Protein AF-A0A371NUK8-F1 (afdb_monomer)

Mean predicted aligned error: 6.95 Å

Foldseek 3Di:
DLCDPVLLVQLLVQLLVLLLVQLLQLQLVLQQPVDPDPVSSVVSNVVSSVVSNVVCVVCSVVVVVVSVVVSVVVVVVSVVCSVPPDPVVVLVVQLVVLQVVLQVQLVVVVVVVPNSSSNSSSVSSSVSRSVSSVVSVVVVVVVVPDDPVPPPPVVVVVVVVVVVD

Nearest PDB structures (foldseek):
  7xge-assembly3_E  TM=2.768E-01  e=5.689E+00  synthetic construct

Sequence (165 aa):
MAFTEQEFMRGALWAWLMFLILLPLMFATSLVPWSTDPKSAFGGFVWGLTIGGFALIFAAPVSLVVMALGTWPFRWVGRALQRVSSFAAHMLAYCALGVAFGIGAAFATACLSVPSGGVAVGFASGAAIPLGWAITARRALRDDRRPPSLRVDVDAAFEDRALDD

pLDDT: mean 86.39, std 7.81, range [54.22, 96.88]

Secondary structure (DSSP, 8-state):
----HHHHHHHHHHHHHHHHHHHHHHHHHHHSTT-SSHHHHHHHHHHHHHHHHHHHHHHHHHHHHHHHHHHHHHHHHHHHHTT---HHHHHHHHHHHHHHHHHHHHHHHHHTT-HHHHHHHHHHHHHHHHHHHHHHHHHHHHHHTS-GGG---HHHHHHHHHH--

Organism: NCBI:txid2293570

Structure (mmCIF, N/CA/C/O backbone):
data_AF-A0A371NUK8-F1
#
_entry.id   AF-A0A371NUK8-F1
#
loop_
_atom_site.group_PDB
_atom_site.id
_atom_site.type_symbol
_atom_site.label_atom_id
_atom_site.label_alt_id
_atom_site.label_comp_id
_atom_site.label_asym_id
_atom_site.label_entity_id
_atom_site.label_seq_id
_atom_site.pdbx_PDB_ins_code
_atom_site.Cartn_x
_atom_site.Cartn_y
_atom_site.Cartn_z
_atom_site.occupancy
_atom_site.B_iso_or_equiv
_atom_site.auth_seq_id
_atom_site.auth_comp_id
_atom_site.auth_asym_id
_atom_site.auth_atom_id
_atom_site.pdbx_PDB_model_num
ATOM 1 N N . MET A 1 1 ? -11.101 0.632 21.811 1.00 54.22 1 MET A N 1
ATOM 2 C CA . MET A 1 1 ? -11.079 1.311 20.504 1.00 54.22 1 MET A CA 1
ATOM 3 C C . MET A 1 1 ? -12.138 0.700 19.619 1.00 54.22 1 MET A C 1
ATOM 5 O O . MET A 1 1 ? -11.966 -0.425 19.168 1.00 54.22 1 MET A O 1
ATOM 9 N N . ALA A 1 2 ? -13.245 1.403 19.413 1.00 61.75 2 ALA A N 1
ATOM 10 C CA . ALA A 1 2 ? -14.183 1.023 18.369 1.00 61.75 2 ALA A CA 1
ATOM 11 C C . ALA A 1 2 ? -13.656 1.627 17.065 1.00 61.75 2 ALA A C 1
ATOM 13 O O . ALA A 1 2 ? -13.810 2.820 16.848 1.00 61.75 2 ALA A O 1
ATOM 14 N N . PHE A 1 3 ? -12.973 0.826 16.243 1.00 68.69 3 PHE A N 1
ATOM 15 C CA . PHE A 1 3 ? -12.538 1.276 14.920 1.00 68.69 3 PHE A CA 1
ATOM 16 C C . PHE A 1 3 ? -13.794 1.561 14.090 1.00 68.69 3 PHE A C 1
ATOM 18 O O . PHE A 1 3 ? -14.549 0.630 13.781 1.00 68.69 3 PHE A O 1
ATOM 25 N N . THR A 1 4 ? -14.066 2.835 13.816 1.00 83.19 4 THR A N 1
ATOM 26 C CA . THR A 1 4 ? -15.299 3.249 13.134 1.00 83.19 4 THR A CA 1
ATOM 27 C C . THR A 1 4 ? -15.226 2.938 11.639 1.00 83.19 4 THR A C 1
ATOM 29 O O . THR A 1 4 ? -14.148 2.761 11.065 1.00 83.19 4 THR A O 1
ATOM 32 N N . GLU A 1 5 ? -16.379 2.874 10.969 1.00 83.12 5 GLU A N 1
ATOM 33 C CA . GLU A 1 5 ? -16.427 2.681 9.512 1.00 83.12 5 GLU A CA 1
ATOM 34 C C . GLU A 1 5 ? -15.704 3.807 8.760 1.00 83.12 5 GLU A C 1
ATOM 36 O O . GLU A 1 5 ? -14.983 3.546 7.796 1.00 83.12 5 GLU A O 1
ATOM 41 N N . GLN A 1 6 ? -15.821 5.044 9.248 1.00 85.44 6 GLN A N 1
ATOM 42 C CA . GLN A 1 6 ? -15.120 6.198 8.690 1.00 85.44 6 GLN A CA 1
ATOM 43 C C . GLN A 1 6 ? -13.599 6.056 8.817 1.00 85.44 6 GLN A C 1
ATOM 45 O O . GLN A 1 6 ? -12.867 6.311 7.860 1.00 85.44 6 GLN A O 1
ATOM 50 N N . GLU A 1 7 ? -13.099 5.598 9.968 1.00 86.25 7 GLU A N 1
ATOM 51 C CA . GLU A 1 7 ? -11.671 5.323 10.147 1.00 86.25 7 GLU A CA 1
ATOM 52 C C . GLU A 1 7 ? -11.196 4.198 9.234 1.00 86.25 7 GLU A C 1
ATOM 54 O O . GLU A 1 7 ? -10.101 4.282 8.679 1.00 86.25 7 GLU A O 1
ATOM 59 N N . PHE A 1 8 ? -12.020 3.168 9.038 1.00 86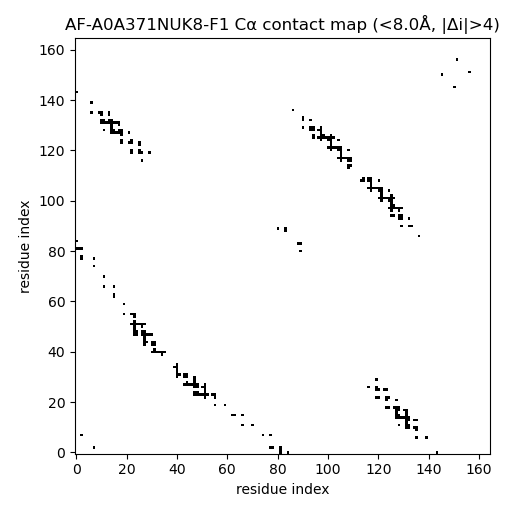.81 8 PHE A N 1
ATOM 60 C CA . PHE A 1 8 ? -11.703 2.064 8.141 1.00 86.81 8 PHE A CA 1
ATOM 61 C C . PHE A 1 8 ? -11.592 2.534 6.683 1.00 86.81 8 PHE A C 1
ATOM 63 O O . PHE A 1 8 ? -10.592 2.248 6.021 1.00 86.81 8 PHE A O 1
ATOM 70 N N . MET A 1 9 ? -12.558 3.323 6.202 1.00 90.44 9 MET A N 1
ATOM 71 C CA . MET A 1 9 ? -12.521 3.926 4.862 1.00 90.44 9 MET A CA 1
ATOM 72 C C . MET A 1 9 ? -11.325 4.864 4.691 1.00 90.44 9 MET A C 1
ATOM 74 O O . MET A 1 9 ? -10.638 4.819 3.672 1.00 90.44 9 MET A O 1
ATOM 78 N N . ARG A 1 10 ? -11.009 5.665 5.715 1.00 91.31 10 ARG A N 1
ATOM 79 C CA . ARG A 1 10 ? -9.824 6.530 5.720 1.00 91.31 10 ARG A CA 1
ATOM 80 C C . ARG A 1 10 ? -8.532 5.714 5.631 1.00 91.31 10 ARG A C 1
ATOM 82 O O . ARG A 1 10 ? -7.635 6.092 4.884 1.00 91.31 10 ARG A O 1
ATOM 89 N N . GLY A 1 11 ? -8.443 4.594 6.349 1.00 91.50 11 GLY A N 1
ATOM 90 C CA . GLY A 1 11 ? -7.319 3.658 6.273 1.00 91.50 11 GLY A CA 1
ATOM 91 C C . GLY A 1 11 ? -7.154 3.042 4.886 1.00 91.50 11 GLY A C 1
ATOM 92 O O . GLY A 1 11 ? -6.044 3.027 4.356 1.00 91.50 11 GLY A O 1
ATOM 93 N N . ALA A 1 12 ? -8.258 2.609 4.271 1.00 92.38 12 ALA A N 1
ATOM 94 C CA . ALA A 1 12 ? -8.267 2.093 2.905 1.00 92.38 12 ALA A CA 1
ATOM 95 C C . ALA A 1 12 ? -7.814 3.152 1.886 1.00 92.38 12 ALA A C 1
ATOM 97 O O . ALA A 1 12 ? -6.948 2.868 1.062 1.00 92.38 12 ALA A O 1
ATOM 98 N N . LEU A 1 13 ? -8.315 4.388 1.998 1.00 95.12 13 LEU A N 1
ATOM 99 C CA . LEU A 1 13 ? -7.907 5.494 1.131 1.00 95.12 13 LEU A CA 1
ATOM 100 C C . LEU A 1 13 ? -6.413 5.806 1.281 1.00 95.12 13 LEU A C 1
ATOM 102 O O . LEU A 1 13 ? -5.717 5.954 0.282 1.00 95.12 13 LEU A O 1
ATOM 106 N N . TRP A 1 14 ? -5.894 5.858 2.513 1.00 95.75 14 TRP A N 1
ATOM 107 C CA . TRP A 1 14 ? -4.458 6.041 2.739 1.00 95.75 14 TRP A CA 1
ATOM 108 C C . TRP A 1 14 ? -3.635 4.897 2.158 1.00 95.75 14 TRP A C 1
ATOM 110 O O . TRP A 1 14 ? -2.591 5.160 1.571 1.00 95.75 14 TRP A O 1
ATOM 120 N N . ALA A 1 15 ? -4.087 3.649 2.284 1.00 94.56 15 ALA A N 1
ATOM 121 C CA . ALA A 1 15 ? -3.411 2.513 1.668 1.00 94.56 15 ALA A CA 1
ATOM 122 C C . ALA A 1 15 ? -3.402 2.638 0.137 1.00 94.56 15 ALA A C 1
ATOM 124 O O . ALA A 1 15 ? -2.359 2.464 -0.481 1.00 94.56 15 ALA A O 1
ATOM 125 N N . TRP A 1 16 ? -4.518 3.024 -0.481 1.00 96.00 16 TRP A N 1
ATOM 126 C CA . TRP A 1 16 ? -4.573 3.264 -1.923 1.00 96.00 16 TRP A CA 1
ATOM 127 C C . TRP A 1 16 ? -3.644 4.402 -2.361 1.00 96.00 16 TRP A C 1
ATOM 129 O O . TRP A 1 16 ? -2.853 4.219 -3.280 1.00 96.00 16 TRP A O 1
ATOM 139 N N . LEU A 1 17 ? -3.634 5.533 -1.651 1.00 96.69 17 LEU A N 1
ATOM 140 C CA . LEU A 1 17 ? -2.694 6.627 -1.923 1.00 96.69 17 LEU A CA 1
ATOM 141 C C . LEU A 1 17 ? -1.232 6.182 -1.767 1.00 96.69 17 LEU A C 1
ATOM 143 O O . LEU A 1 17 ? -0.398 6.511 -2.609 1.00 96.69 17 LEU A O 1
ATOM 147 N N . MET A 1 18 ? -0.913 5.400 -0.729 1.00 96.88 18 MET A N 1
ATOM 148 C CA . MET A 1 18 ? 0.425 4.824 -0.560 1.00 96.88 18 MET A CA 1
ATOM 149 C C . MET A 1 18 ? 0.775 3.887 -1.716 1.00 96.88 18 MET A C 1
ATOM 151 O O . MET A 1 18 ? 1.904 3.924 -2.186 1.00 96.88 18 MET A O 1
ATOM 155 N N . PHE A 1 19 ? -0.172 3.095 -2.219 1.00 95.06 19 PHE A N 1
ATOM 156 C CA . PHE A 1 19 ? 0.041 2.258 -3.398 1.00 95.06 19 PHE A CA 1
ATOM 157 C C . PHE A 1 19 ? 0.367 3.099 -4.639 1.00 95.06 19 PHE A C 1
ATOM 159 O O . PHE A 1 19 ? 1.349 2.805 -5.316 1.00 95.06 19 PHE A O 1
ATOM 166 N N . LEU A 1 20 ? -0.385 4.176 -4.901 1.00 95.75 20 LEU A N 1
ATOM 167 C CA . LEU A 1 20 ? -0.131 5.067 -6.041 1.00 95.75 20 LEU A CA 1
ATOM 168 C C . LEU A 1 20 ? 1.247 5.741 -5.973 1.00 95.75 20 LEU A C 1
ATOM 170 O O . LEU A 1 20 ? 1.849 5.997 -7.009 1.00 95.75 20 LEU A O 1
ATOM 174 N N . ILE A 1 21 ? 1.754 6.014 -4.769 1.00 96.12 21 ILE A N 1
ATOM 175 C CA . ILE A 1 21 ? 3.090 6.592 -4.562 1.00 96.12 21 ILE A CA 1
ATOM 176 C C . ILE A 1 21 ? 4.179 5.519 -4.673 1.00 96.12 21 ILE A C 1
ATOM 178 O O . ILE A 1 21 ? 5.208 5.730 -5.315 1.00 96.1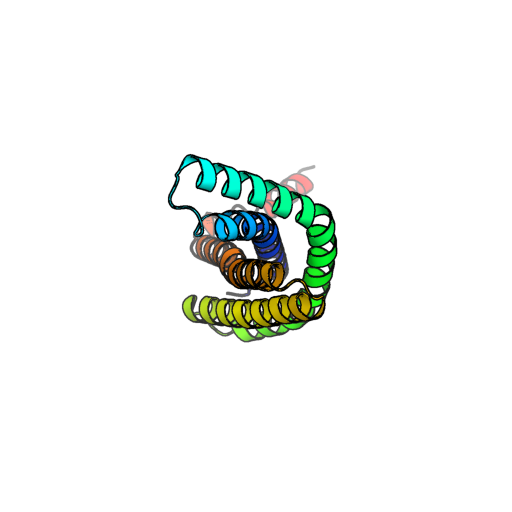2 21 ILE A O 1
ATOM 182 N N . LEU A 1 22 ? 3.975 4.363 -4.041 1.00 95.69 22 LEU A N 1
ATOM 183 C CA . LEU A 1 22 ? 4.971 3.297 -3.987 1.00 95.69 22 LEU A CA 1
ATOM 184 C C . LEU A 1 22 ? 5.147 2.609 -5.332 1.00 95.69 22 LEU A C 1
ATOM 186 O O . LEU A 1 22 ? 6.264 2.221 -5.646 1.00 95.69 22 LEU A O 1
ATOM 190 N N . LEU A 1 23 ? 4.094 2.470 -6.136 1.00 93.69 23 LEU A N 1
ATOM 191 C CA . LEU A 1 23 ? 4.175 1.799 -7.428 1.00 93.69 23 LEU A CA 1
ATOM 192 C C . LEU A 1 23 ? 5.249 2.415 -8.349 1.00 93.69 23 LEU A C 1
ATOM 194 O O . LEU A 1 23 ? 6.180 1.692 -8.709 1.00 93.69 23 LEU A O 1
ATOM 198 N N . PRO A 1 24 ? 5.213 3.718 -8.700 1.00 94.19 24 PRO A N 1
ATOM 199 C CA . PRO A 1 24 ? 6.248 4.315 -9.537 1.00 94.19 24 PRO A CA 1
ATOM 200 C C . PRO A 1 24 ? 7.618 4.310 -8.864 1.00 94.19 24 PRO A C 1
ATOM 202 O O . PRO A 1 24 ? 8.624 4.135 -9.547 1.00 94.19 24 PRO A O 1
ATOM 205 N N . LEU A 1 25 ? 7.671 4.437 -7.534 1.00 94.62 25 LEU A N 1
ATOM 206 C CA . LEU A 1 25 ? 8.927 4.352 -6.797 1.00 94.62 25 LEU A CA 1
ATOM 207 C C . LEU A 1 25 ? 9.561 2.960 -6.921 1.00 94.62 25 LEU A C 1
ATOM 209 O O . LEU A 1 25 ? 10.763 2.874 -7.140 1.00 94.62 25 LEU A O 1
ATOM 213 N N . MET A 1 26 ? 8.770 1.886 -6.846 1.00 93.00 26 MET A N 1
ATOM 214 C CA . MET A 1 26 ? 9.250 0.512 -7.023 1.00 93.00 26 MET A CA 1
ATOM 215 C C . MET A 1 26 ? 9.718 0.254 -8.457 1.00 93.00 26 MET A C 1
ATOM 217 O O . MET A 1 26 ? 10.732 -0.413 -8.655 1.00 93.00 26 MET A O 1
ATOM 221 N N . PHE A 1 27 ? 9.041 0.814 -9.464 1.00 90.38 27 PHE A N 1
ATOM 222 C CA . PHE A 1 27 ? 9.534 0.767 -10.845 1.00 90.38 27 PHE A CA 1
ATOM 223 C C . PHE A 1 27 ? 10.864 1.514 -10.999 1.00 90.38 27 PHE A C 1
ATOM 225 O O . PHE A 1 27 ? 11.801 0.980 -11.590 1.00 90.38 27 PHE A O 1
ATOM 232 N N . ALA A 1 28 ? 10.975 2.713 -10.425 1.00 91.12 28 ALA A N 1
ATOM 233 C CA . ALA A 1 28 ? 12.194 3.514 -10.452 1.00 91.12 28 ALA A CA 1
ATOM 234 C C . ALA A 1 28 ? 13.372 2.802 -9.782 1.00 91.12 28 ALA A C 1
ATOM 236 O O . ALA A 1 28 ? 14.448 2.700 -10.368 1.00 91.12 28 ALA A O 1
ATOM 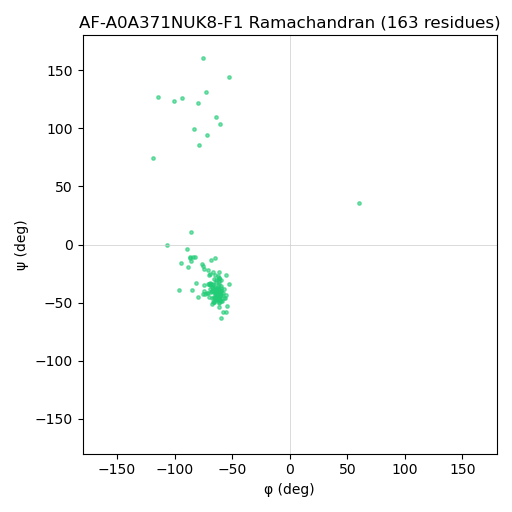237 N N . THR A 1 29 ? 13.174 2.254 -8.583 1.00 89.69 29 THR A N 1
ATOM 238 C CA . THR A 1 29 ? 14.236 1.573 -7.835 1.00 89.69 29 THR A CA 1
ATOM 239 C C . THR A 1 29 ? 14.588 0.202 -8.396 1.00 89.69 29 THR A C 1
ATOM 241 O O . THR A 1 29 ? 15.701 -0.248 -8.163 1.00 89.69 29 THR A O 1
ATOM 244 N N . SER A 1 30 ? 13.718 -0.454 -9.169 1.00 86.44 30 SER A N 1
ATOM 245 C CA . SER A 1 30 ? 14.037 -1.748 -9.800 1.00 86.44 30 SER A CA 1
ATOM 246 C C . SER A 1 30 ? 15.052 -1.634 -10.946 1.00 86.44 30 SER A C 1
ATOM 248 O O . SER A 1 30 ? 15.714 -2.615 -11.284 1.00 86.44 30 SER A O 1
ATOM 250 N N . LEU A 1 31 ? 15.194 -0.443 -11.540 1.00 79.31 31 LEU A N 1
ATOM 251 C CA . LEU A 1 31 ? 16.101 -0.187 -12.667 1.00 79.31 31 LEU A CA 1
ATOM 252 C C . LEU A 1 31 ? 17.477 0.353 -12.241 1.00 79.31 31 LEU A C 1
ATOM 254 O O . LEU A 1 31 ? 18.420 0.306 -13.025 1.00 79.31 31 LEU A O 1
ATOM 258 N N . VAL A 1 32 ? 17.612 0.834 -11.003 1.00 82.00 32 VAL A N 1
ATOM 259 C CA . VAL A 1 32 ? 18.850 1.427 -10.458 1.00 82.00 32 VAL A CA 1
ATOM 260 C C . VAL A 1 32 ? 19.980 0.415 -10.167 1.00 82.00 32 VAL A C 1
ATOM 262 O O . VAL A 1 32 ? 21.123 0.728 -10.498 1.00 82.00 32 VAL A O 1
ATOM 265 N N . PRO A 1 33 ? 19.734 -0.784 -9.589 1.00 74.44 33 PRO A N 1
ATOM 266 C CA . PRO A 1 33 ? 20.791 -1.674 -9.088 1.00 74.44 33 PRO A CA 1
ATOM 267 C C . PRO A 1 33 ? 21.734 -2.236 -10.156 1.00 74.44 33 PRO A C 1
ATOM 269 O O . PRO A 1 33 ? 22.755 -2.827 -9.822 1.00 74.44 33 PRO A O 1
ATOM 272 N N . TRP A 1 34 ? 21.393 -2.078 -11.434 1.00 74.44 34 TRP A N 1
ATOM 273 C CA . TRP A 1 34 ? 22.121 -2.665 -12.558 1.00 74.44 34 TRP A CA 1
ATOM 274 C C . TRP A 1 34 ? 23.246 -1.772 -13.094 1.00 74.44 34 TRP A C 1
ATOM 276 O O . TRP A 1 34 ? 23.977 -2.192 -13.987 1.00 74.44 34 TRP A O 1
ATOM 286 N N . SER A 1 35 ? 23.398 -0.552 -12.566 1.00 80.88 35 SER A N 1
ATOM 287 C CA . SER A 1 35 ? 24.391 0.415 -13.034 1.00 80.88 35 SER A CA 1
ATOM 288 C C . SER A 1 35 ? 25.455 0.710 -11.981 1.00 80.88 35 SER A C 1
ATOM 290 O O . SER A 1 35 ? 25.142 1.128 -10.869 1.00 80.88 35 SER A O 1
ATOM 292 N N . THR A 1 36 ? 26.726 0.574 -12.358 1.00 85.06 36 THR A N 1
ATOM 293 C CA . THR A 1 36 ? 27.874 1.046 -11.565 1.00 85.06 36 THR A CA 1
ATOM 294 C C . THR A 1 36 ? 28.214 2.518 -11.829 1.00 85.06 36 THR A C 1
ATOM 296 O O . THR A 1 36 ? 28.934 3.130 -11.044 1.00 85.06 36 THR A O 1
ATOM 299 N N . ASP A 1 37 ? 27.678 3.107 -12.904 1.00 91.62 37 ASP A N 1
ATOM 300 C CA . ASP A 1 37 ? 27.833 4.522 -13.251 1.00 91.62 37 ASP A CA 1
ATOM 301 C C . ASP A 1 37 ? 26.665 5.367 -12.688 1.00 91.62 37 ASP A C 1
ATOM 303 O O . ASP A 1 37 ? 25.499 5.064 -12.981 1.00 91.62 37 ASP A O 1
ATOM 307 N N . PRO A 1 38 ? 26.933 6.448 -11.924 1.00 90.25 38 PRO A N 1
ATOM 308 C CA . PRO A 1 38 ? 25.894 7.310 -11.360 1.00 90.25 38 PRO A CA 1
ATOM 309 C C . PRO A 1 38 ? 24.976 7.967 -12.397 1.00 90.25 38 PRO A C 1
ATOM 311 O O . PRO A 1 38 ? 23.781 8.118 -12.137 1.00 90.25 38 PRO A O 1
ATOM 314 N N . LYS A 1 39 ? 25.495 8.358 -13.572 1.00 90.81 39 LYS A N 1
ATOM 315 C CA . LYS A 1 39 ? 24.671 9.011 -14.608 1.00 90.81 39 LYS A CA 1
ATOM 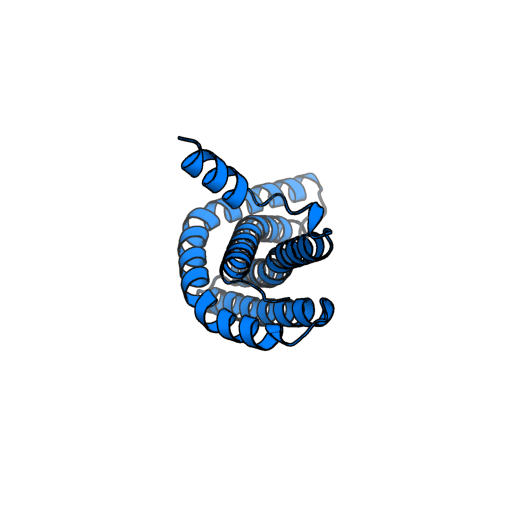316 C C . LYS A 1 39 ? 23.654 8.037 -15.187 1.00 90.81 39 LYS A C 1
ATOM 318 O O . LYS A 1 39 ? 22.472 8.362 -15.290 1.00 90.81 39 LYS A O 1
ATOM 323 N N . SER A 1 40 ? 24.107 6.831 -15.506 1.00 89.38 40 SER A N 1
ATOM 324 C CA . SER A 1 40 ? 23.259 5.751 -16.004 1.00 89.38 40 SER A CA 1
ATOM 325 C C . SER A 1 40 ? 22.238 5.293 -14.951 1.00 89.38 40 SER A C 1
ATOM 327 O O . SER A 1 40 ? 21.069 5.094 -15.281 1.00 89.38 40 SER A O 1
ATOM 329 N N . ALA A 1 41 ? 22.625 5.236 -13.670 1.00 89.94 41 ALA A N 1
ATOM 330 C CA . ALA A 1 41 ? 21.714 4.932 -12.562 1.00 89.94 41 ALA A CA 1
ATOM 331 C C . ALA A 1 41 ? 20.600 5.985 -12.419 1.00 89.94 41 ALA A C 1
ATOM 333 O O . ALA A 1 41 ? 19.424 5.638 -12.291 1.00 89.94 41 ALA A O 1
ATOM 334 N N . PHE A 1 42 ? 20.953 7.273 -12.491 1.00 92.25 42 PHE A N 1
ATOM 335 C CA . PHE A 1 42 ? 19.976 8.361 -12.460 1.00 92.25 42 PHE A CA 1
ATOM 336 C C . PHE A 1 42 ? 19.039 8.326 -13.675 1.00 92.25 42 PHE A C 1
ATOM 338 O O . PHE A 1 42 ? 17.826 8.465 -13.519 1.00 92.25 42 PHE A O 1
ATOM 345 N N . GLY A 1 43 ? 19.575 8.067 -14.873 1.00 92.44 43 GLY A N 1
ATOM 346 C CA . GLY A 1 43 ? 18.771 7.865 -16.081 1.00 92.44 43 GLY A CA 1
ATOM 347 C C . GLY A 1 43 ? 17.758 6.726 -15.923 1.00 92.44 43 GLY A C 1
ATOM 348 O O . GLY A 1 43 ? 16.577 6.911 -16.214 1.00 92.44 43 GLY A O 1
ATOM 349 N N . GLY A 1 44 ? 18.189 5.582 -15.380 1.00 91.19 44 GLY A N 1
ATOM 350 C CA . GLY A 1 44 ? 17.316 4.446 -15.071 1.00 91.19 44 GLY A CA 1
ATOM 351 C C . GLY A 1 44 ? 16.226 4.778 -14.048 1.00 91.19 44 GLY A C 1
ATOM 352 O O . GLY A 1 44 ? 15.072 4.397 -14.237 1.00 91.19 44 GLY A O 1
ATOM 353 N N . PHE A 1 45 ? 16.555 5.549 -13.007 1.00 92.50 45 PHE A N 1
ATOM 354 C CA . PHE A 1 45 ? 15.585 6.014 -12.012 1.00 92.50 45 PHE A CA 1
ATOM 355 C C . PHE A 1 45 ? 14.494 6.898 -12.636 1.00 92.50 45 PHE A C 1
ATOM 357 O O . PHE A 1 45 ? 13.305 6.638 -12.448 1.00 92.50 45 PHE A O 1
ATOM 364 N N . VAL A 1 46 ? 1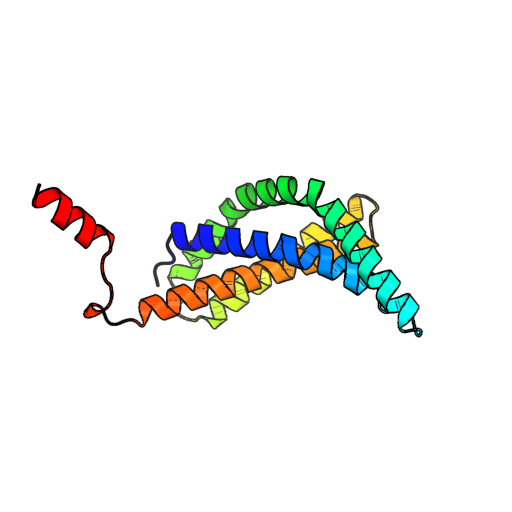4.880 7.913 -13.419 1.00 94.62 46 VAL A N 1
ATOM 365 C CA . VAL A 1 46 ? 13.935 8.813 -14.111 1.00 94.62 46 VAL A CA 1
ATOM 366 C C . VAL A 1 46 ? 13.069 8.040 -15.107 1.00 94.62 46 VAL A C 1
ATOM 368 O O . VAL A 1 46 ? 11.858 8.264 -15.200 1.00 94.62 46 VAL A O 1
ATOM 371 N N . TRP A 1 47 ? 13.670 7.092 -15.826 1.00 91.88 47 TRP A N 1
ATOM 372 C CA . TRP A 1 47 ? 12.946 6.231 -16.752 1.00 91.88 47 TRP A CA 1
ATOM 373 C C . TRP A 1 47 ? 11.920 5.350 -16.035 1.00 91.88 47 TRP A C 1
ATOM 37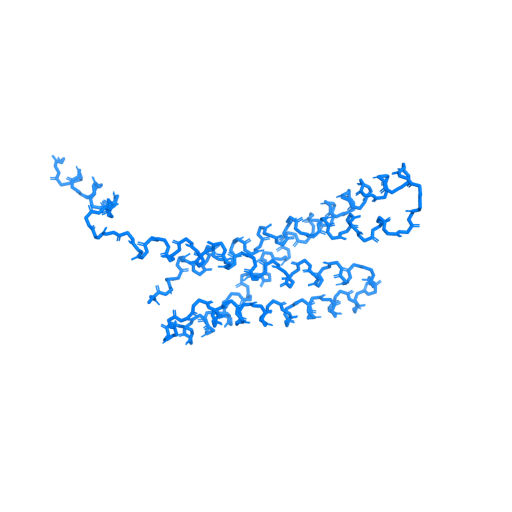5 O O . TRP A 1 47 ? 10.763 5.279 -16.450 1.00 91.88 47 TRP A O 1
ATOM 385 N N . GLY A 1 48 ? 12.295 4.745 -14.908 1.00 91.19 48 GLY A N 1
ATOM 386 C CA . GLY A 1 48 ? 11.374 3.940 -14.111 1.00 91.19 48 GLY A CA 1
ATOM 387 C C . GLY A 1 48 ? 10.253 4.761 -13.471 1.00 91.19 48 GLY A C 1
ATOM 388 O O . GLY A 1 48 ? 9.118 4.289 -13.444 1.00 91.19 48 GLY A O 1
ATOM 389 N N . LEU A 1 49 ? 10.507 6.012 -13.059 1.00 93.25 49 LEU A N 1
ATOM 390 C CA . LEU A 1 49 ? 9.440 6.936 -12.647 1.00 93.25 49 LEU A CA 1
ATOM 391 C C . LEU A 1 49 ? 8.474 7.238 -13.795 1.00 93.25 49 LEU A C 1
ATOM 393 O O . LEU A 1 49 ? 7.268 7.303 -13.573 1.00 93.25 49 LEU A O 1
ATOM 397 N N . THR A 1 50 ? 8.988 7.397 -15.015 1.00 93.81 50 THR A N 1
ATOM 398 C CA . THR A 1 50 ? 8.168 7.674 -16.204 1.00 93.81 50 THR A CA 1
ATOM 399 C C . THR A 1 50 ? 7.275 6.482 -16.548 1.00 93.81 50 THR A C 1
ATOM 401 O O . THR A 1 50 ? 6.064 6.643 -16.691 1.00 93.81 50 THR A O 1
ATOM 404 N N . ILE A 1 51 ? 7.844 5.272 -16.606 1.00 90.50 51 ILE A N 1
ATOM 405 C CA . ILE A 1 51 ? 7.087 4.030 -16.828 1.00 90.50 51 ILE A CA 1
ATOM 406 C C . ILE A 1 51 ? 6.060 3.823 -15.715 1.00 90.50 51 ILE A C 1
ATOM 408 O O . ILE A 1 51 ? 4.893 3.550 -15.988 1.00 90.50 51 ILE A O 1
ATOM 412 N N . GLY A 1 52 ? 6.483 3.972 -14.460 1.00 89.81 52 GLY A N 1
ATOM 413 C CA . GLY A 1 52 ? 5.615 3.833 -13.301 1.00 89.81 52 GLY A CA 1
ATOM 414 C C . GLY A 1 52 ? 4.465 4.839 -13.310 1.00 89.81 52 GLY A C 1
ATOM 415 O O . GLY A 1 52 ? 3.323 4.468 -13.055 1.00 89.81 52 GLY A O 1
ATOM 416 N N . GLY A 1 53 ? 4.744 6.094 -13.664 1.00 91.88 53 GLY A N 1
ATOM 417 C CA . GLY A 1 53 ? 3.741 7.144 -13.821 1.00 91.88 53 GLY A CA 1
ATOM 418 C C . GLY A 1 53 ? 2.742 6.837 -14.935 1.00 91.88 53 GLY A C 1
ATOM 419 O O . GLY A 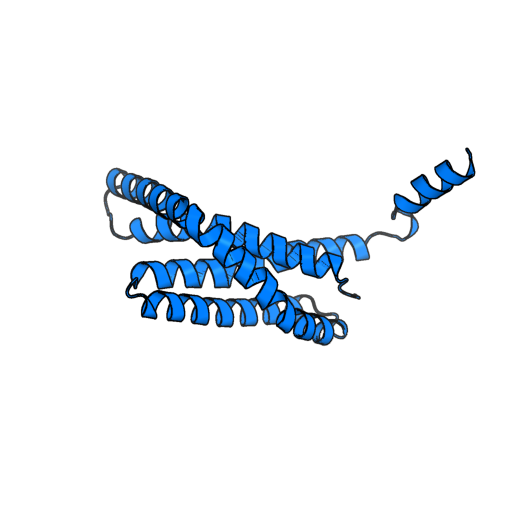1 53 ? 1.540 6.985 -14.737 1.00 91.88 53 GLY A O 1
ATOM 420 N N . PHE A 1 54 ? 3.210 6.328 -16.077 1.00 91.06 54 PHE A N 1
ATOM 421 C CA . PHE A 1 54 ? 2.325 5.873 -17.149 1.00 91.06 54 PHE A CA 1
ATOM 422 C C . PHE A 1 54 ? 1.455 4.686 -16.709 1.00 91.06 54 PHE A C 1
ATOM 424 O O . PHE A 1 54 ? 0.253 4.662 -16.974 1.00 91.06 54 PHE A O 1
ATOM 431 N N . ALA A 1 55 ? 2.026 3.733 -15.966 1.00 88.75 55 ALA A N 1
ATOM 432 C CA . ALA A 1 55 ? 1.283 2.601 -15.420 1.00 88.75 55 ALA A CA 1
ATOM 433 C C . ALA A 1 55 ? 0.141 3.045 -14.487 1.00 88.75 55 ALA A C 1
ATOM 435 O O . ALA A 1 55 ? -0.899 2.386 -14.459 1.00 88.75 55 ALA A O 1
ATOM 436 N N . LEU A 1 56 ? 0.275 4.177 -13.779 1.00 92.88 56 LEU A N 1
ATOM 437 C CA . LEU A 1 56 ? -0.785 4.712 -12.914 1.00 92.88 56 LEU A CA 1
ATOM 438 C C . LEU A 1 56 ? -2.064 5.086 -13.669 1.00 92.88 56 LEU A C 1
ATOM 440 O O . LEU A 1 56 ? -3.134 4.984 -13.077 1.00 92.88 56 LEU A O 1
ATOM 444 N N . ILE A 1 57 ? -1.993 5.443 -14.956 1.00 94.12 57 ILE A N 1
ATOM 445 C CA . ILE A 1 57 ? -3.183 5.769 -15.768 1.00 94.12 57 ILE A CA 1
ATOM 446 C C . ILE A 1 57 ? -4.165 4.589 -15.779 1.00 94.12 57 ILE A C 1
ATOM 448 O O . ILE A 1 57 ? -5.376 4.775 -15.678 1.00 94.12 57 ILE A O 1
ATOM 452 N N . PHE A 1 58 ? -3.634 3.368 -15.835 1.00 89.56 58 PHE A N 1
ATOM 453 C CA . PHE A 1 58 ? -4.422 2.137 -15.837 1.00 89.56 58 PHE A CA 1
ATOM 454 C C . PHE A 1 58 ? -4.551 1.534 -14.436 1.00 89.56 58 PHE A C 1
ATOM 456 O O . PHE A 1 58 ? -5.619 1.057 -14.052 1.00 89.56 58 PHE A O 1
ATOM 463 N N . ALA A 1 59 ? -3.480 1.576 -13.640 1.00 89.62 59 ALA A N 1
ATOM 464 C CA . ALA A 1 59 ? -3.458 0.973 -12.316 1.00 89.62 59 ALA A CA 1
ATOM 465 C C . ALA A 1 59 ? -4.345 1.724 -11.316 1.00 89.62 59 ALA A C 1
ATOM 467 O O . ALA A 1 59 ? -4.948 1.079 -10.464 1.00 89.62 59 ALA A O 1
ATOM 468 N N . ALA A 1 60 ? -4.474 3.053 -11.398 1.00 93.88 60 ALA A N 1
ATOM 469 C CA . ALA A 1 60 ? -5.297 3.828 -10.469 1.00 93.88 60 ALA A CA 1
ATOM 470 C C . ALA A 1 60 ? -6.791 3.438 -10.500 1.00 93.88 60 ALA A C 1
ATOM 472 O O . ALA A 1 60 ? -7.306 3.080 -9.439 1.00 93.88 60 ALA A O 1
ATOM 473 N N . PRO A 1 61 ? -7.494 3.419 -11.653 1.00 95.06 61 PRO A N 1
ATOM 474 C CA . PRO A 1 61 ? -8.903 3.021 -11.683 1.00 95.06 61 PRO A CA 1
ATOM 475 C C . PRO A 1 61 ? -9.101 1.543 -11.322 1.00 95.06 61 PRO A C 1
ATOM 477 O O . PRO A 1 61 ? -10.003 1.217 -10.552 1.00 95.06 61 PRO A O 1
ATOM 480 N N . VAL A 1 62 ? -8.230 0.647 -11.802 1.00 92.19 62 VAL A N 1
ATOM 481 C CA . VAL A 1 62 ? -8.318 -0.787 -11.478 1.00 92.19 62 VAL A CA 1
ATOM 482 C C . VAL A 1 62 ? -8.097 -1.024 -9.984 1.00 92.19 62 VAL A C 1
ATOM 484 O O . VAL A 1 62 ? -8.883 -1.718 -9.345 1.00 92.19 62 VAL A O 1
ATOM 487 N N . SER A 1 63 ? -7.067 -0.411 -9.395 1.00 93.19 63 SER A N 1
ATOM 488 C CA . SER A 1 63 ? -6.786 -0.536 -7.960 1.00 93.19 63 SER A CA 1
ATOM 489 C C . SER A 1 63 ? -7.868 0.094 -7.089 1.00 93.19 63 SER A C 1
ATOM 491 O O . SER A 1 63 ? -8.119 -0.416 -6.001 1.00 93.19 63 SER A O 1
ATOM 493 N N . LEU A 1 64 ? -8.552 1.141 -7.561 1.00 93.88 64 LEU A N 1
ATOM 494 C CA . LEU A 1 64 ? -9.697 1.723 -6.864 1.00 93.88 64 LEU A CA 1
ATOM 495 C C . LEU A 1 64 ? -10.871 0.735 -6.805 1.00 93.88 64 LEU A C 1
ATOM 497 O O . LEU A 1 64 ? -11.446 0.532 -5.736 1.00 93.88 64 LEU A O 1
ATOM 501 N N . VAL A 1 65 ? -11.189 0.070 -7.922 1.00 93.88 65 VAL A N 1
ATOM 502 C CA . VAL A 1 65 ? -12.218 -0.987 -7.963 1.00 93.88 65 VAL A CA 1
ATOM 503 C C . VAL A 1 65 ? -11.823 -2.151 -7.058 1.00 93.88 65 VAL A C 1
ATOM 505 O O . VAL A 1 65 ? -12.621 -2.610 -6.244 1.00 93.88 65 VAL A O 1
ATOM 508 N N . VAL A 1 66 ? -10.570 -2.596 -7.139 1.00 91.38 66 VAL A N 1
ATOM 509 C CA . VAL A 1 66 ? -10.043 -3.667 -6.287 1.00 91.38 66 VAL A CA 1
ATOM 510 C C . VAL A 1 66 ? -10.085 -3.280 -4.806 1.00 91.38 66 VAL A C 1
ATOM 512 O O . VAL A 1 66 ? -10.435 -4.113 -3.977 1.00 91.38 66 VAL A O 1
ATOM 515 N N . MET A 1 67 ? -9.795 -2.026 -4.451 1.00 93.25 67 MET A N 1
ATOM 516 C CA . MET A 1 67 ? -9.937 -1.516 -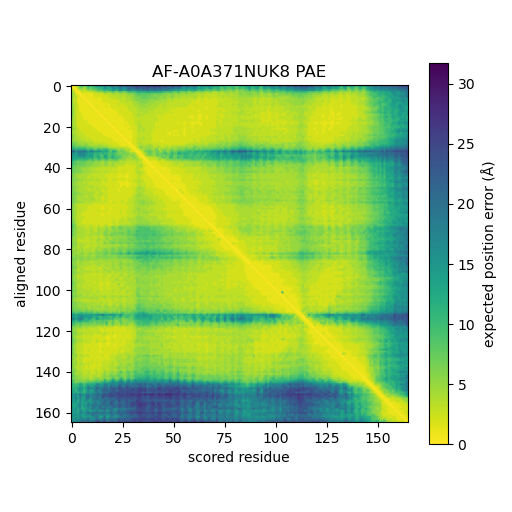3.085 1.00 93.25 67 MET A CA 1
ATOM 517 C C . MET A 1 67 ? -11.405 -1.524 -2.638 1.00 93.25 67 MET A C 1
ATOM 519 O O . MET A 1 67 ? -11.698 -1.962 -1.525 1.00 93.25 67 MET A O 1
ATOM 523 N N . ALA A 1 68 ? -12.331 -1.071 -3.485 1.00 91.50 68 ALA A N 1
ATOM 524 C CA . ALA A 1 68 ? -13.764 -1.062 -3.185 1.00 91.50 68 ALA A CA 1
ATOM 525 C C . ALA A 1 68 ? -14.324 -2.482 -2.978 1.00 91.50 68 ALA A C 1
ATOM 527 O O . ALA A 1 68 ? -15.112 -2.715 -2.067 1.00 91.50 68 ALA A O 1
ATOM 528 N N . LEU A 1 69 ? -13.872 -3.458 -3.768 1.00 91.25 69 LEU A N 1
ATOM 529 C CA . LEU A 1 69 ? -14.261 -4.862 -3.603 1.00 91.25 69 LEU A CA 1
ATOM 530 C C . LEU A 1 69 ? -13.553 -5.515 -2.406 1.00 91.25 69 LEU A C 1
ATOM 532 O O . LEU A 1 69 ? -14.168 -6.233 -1.619 1.00 91.25 69 LEU A O 1
ATOM 536 N N . GLY A 1 70 ? -12.260 -5.240 -2.239 1.00 86.38 70 GLY A N 1
ATOM 537 C CA . GLY A 1 70 ? -11.422 -5.799 -1.181 1.00 86.38 70 GLY A CA 1
ATOM 538 C C . GLY A 1 70 ? -11.756 -5.259 0.207 1.00 86.38 70 GLY A C 1
ATOM 539 O O . GLY A 1 70 ? -11.566 -5.955 1.200 1.00 86.38 70 GLY A O 1
ATOM 540 N N . THR A 1 71 ? -12.319 -4.056 0.314 1.00 87.12 71 THR A N 1
ATOM 541 C CA . THR A 1 71 ? -12.742 -3.501 1.608 1.00 87.12 71 THR A CA 1
ATOM 542 C C . THR A 1 71 ? -13.814 -4.357 2.282 1.00 87.12 71 THR A C 1
ATOM 544 O O . THR A 1 71 ? -13.815 -4.445 3.509 1.00 87.12 71 THR A O 1
ATOM 547 N N . TRP A 1 72 ? -14.660 -5.065 1.527 1.00 86.56 72 TRP A N 1
ATOM 548 C CA . TRP A 1 72 ? -15.694 -5.936 2.093 1.00 86.56 72 TRP A CA 1
ATOM 549 C C . TRP A 1 72 ? -15.144 -7.045 3.013 1.00 86.56 72 TRP A C 1
ATOM 551 O O . TRP A 1 72 ? -15.516 -7.067 4.192 1.00 86.56 72 TRP A O 1
ATOM 561 N N . PRO A 1 73 ? -14.244 -7.948 2.565 1.00 84.00 73 PRO A N 1
ATOM 562 C CA . PRO A 1 73 ? -13.652 -8.955 3.447 1.00 84.00 73 PRO A CA 1
ATOM 563 C C . PRO A 1 73 ? -12.835 -8.328 4.586 1.00 84.00 73 PRO A C 1
ATOM 565 O O . PRO A 1 73 ? -12.883 -8.811 5.717 1.00 84.00 73 PRO A O 1
ATOM 568 N N . PHE A 1 74 ? -12.158 -7.200 4.347 1.00 84.25 74 PHE A N 1
ATOM 569 C CA . PHE A 1 74 ? -11.378 -6.519 5.385 1.00 84.25 74 PHE A CA 1
ATOM 570 C C . PHE A 1 74 ? -12.232 -5.964 6.535 1.00 84.25 74 PHE A C 1
ATOM 572 O O . PHE A 1 74 ? -11.752 -5.907 7.670 1.00 84.25 74 PHE A O 1
ATOM 579 N N . ARG A 1 75 ? -13.513 -5.638 6.309 1.00 85.06 75 ARG A N 1
ATOM 580 C CA . ARG A 1 75 ? -14.432 -5.239 7.394 1.00 85.06 75 ARG A CA 1
ATOM 581 C C . ARG A 1 75 ? -14.631 -6.342 8.432 1.00 85.06 75 ARG A C 1
ATOM 583 O O . ARG A 1 75 ? -14.896 -6.041 9.595 1.00 85.06 75 ARG A O 1
ATOM 590 N N . TRP A 1 76 ? -14.522 -7.611 8.044 1.00 88.44 76 TRP A N 1
ATOM 591 C CA . TRP A 1 76 ? -14.613 -8.732 8.985 1.00 88.44 76 TRP A CA 1
ATOM 592 C C . TRP A 1 76 ? -13.385 -8.805 9.886 1.00 88.44 76 TRP A C 1
ATOM 594 O O . TRP A 1 76 ? -13.526 -8.963 11.097 1.00 88.44 76 TRP A O 1
ATOM 604 N N . VAL A 1 77 ? -12.196 -8.592 9.316 1.00 86.44 77 VAL A N 1
ATOM 605 C CA . VAL A 1 77 ? -10.945 -8.519 10.083 1.00 86.44 77 VAL A CA 1
ATOM 606 C C . VAL A 1 77 ? -10.972 -7.328 11.039 1.00 86.44 77 VAL A C 1
ATOM 608 O O . VAL A 1 77 ? -10.667 -7.488 12.218 1.00 86.44 77 VAL A O 1
ATOM 611 N N . GLY A 1 78 ? -11.422 -6.159 10.572 1.00 83.69 78 GLY A N 1
ATOM 612 C CA . GLY A 1 78 ? -11.592 -4.978 11.419 1.00 83.69 78 GLY A CA 1
ATOM 613 C C . GLY A 1 78 ? -12.510 -5.249 12.614 1.00 83.69 78 GLY A C 1
ATOM 614 O O . GLY A 1 78 ? -12.140 -4.958 13.748 1.00 83.69 78 GLY A O 1
ATOM 615 N N . ARG A 1 79 ? -13.663 -5.896 12.387 1.00 86.06 79 ARG A N 1
ATOM 616 C CA . ARG A 1 79 ? -14.585 -6.308 13.461 1.00 86.06 79 ARG A CA 1
ATOM 617 C C . ARG A 1 79 ? -13.960 -7.308 14.436 1.00 86.06 79 ARG A C 1
ATOM 619 O O . ARG A 1 79 ? -14.166 -7.183 15.639 1.00 86.06 79 ARG A O 1
ATOM 626 N N . ALA A 1 80 ? -13.174 -8.267 13.951 1.00 88.06 80 ALA A N 1
ATOM 627 C CA . ALA A 1 80 ? -12.468 -9.212 14.818 1.00 88.06 80 ALA A CA 1
ATOM 628 C C . ALA A 1 80 ? -11.414 -8.513 15.699 1.00 88.06 80 ALA A C 1
ATOM 630 O O . ALA A 1 80 ? -11.261 -8.849 16.874 1.00 88.06 80 ALA A O 1
ATOM 631 N N . LEU A 1 81 ? -10.734 -7.499 15.156 1.00 85.31 81 LEU A N 1
ATOM 632 C CA . LEU A 1 81 ? -9.706 -6.733 15.860 1.00 85.31 81 LEU A CA 1
ATOM 633 C C . LEU A 1 81 ? -10.263 -5.722 16.873 1.00 85.31 81 LEU A C 1
ATOM 635 O O . LEU A 1 81 ? -9.529 -5.331 17.775 1.00 85.31 81 LEU A O 1
ATOM 639 N N . GLN A 1 82 ? -11.554 -5.365 16.818 1.00 84.31 82 GLN A N 1
ATOM 640 C CA . GLN A 1 82 ? -12.180 -4.445 17.789 1.00 84.31 82 GLN A CA 1
ATOM 641 C C . GLN A 1 82 ? -12.027 -4.898 19.251 1.00 84.31 82 GLN A C 1
ATOM 643 O O . GLN A 1 82 ? -12.028 -4.070 20.161 1.00 84.31 82 GLN A O 1
ATOM 648 N N . ARG A 1 83 ? -11.884 -6.208 19.491 1.00 84.25 83 ARG A N 1
ATOM 649 C CA . ARG A 1 83 ? -11.700 -6.775 20.838 1.00 84.25 83 ARG A CA 1
ATOM 650 C C . ARG A 1 83 ? -10.254 -6.714 21.336 1.00 84.25 83 ARG A C 1
ATOM 652 O O . ARG A 1 83 ? -10.003 -6.984 22.506 1.00 84.25 83 ARG A O 1
ATOM 659 N N . VAL A 1 84 ? -9.300 -6.387 20.468 1.00 84.88 84 VAL A N 1
ATOM 660 C CA . VAL A 1 84 ? -7.869 -6.398 20.775 1.00 84.88 84 VAL A CA 1
ATOM 661 C C . VAL A 1 84 ? -7.416 -4.969 21.059 1.00 84.88 84 VAL A C 1
ATOM 663 O O . VAL A 1 84 ? -7.572 -4.091 20.228 1.00 84.88 84 VAL A O 1
ATOM 666 N N . SER A 1 85 ? -6.827 -4.701 22.223 1.00 81.69 85 SER A N 1
ATOM 667 C CA . SER A 1 85 ? -6.329 -3.355 22.570 1.00 81.69 85 SER A CA 1
ATOM 668 C C . SER A 1 85 ? -4.896 -3.085 22.091 1.00 81.69 85 SER A C 1
ATOM 670 O O . SER A 1 85 ? -4.424 -1.950 22.127 1.00 81.69 85 SER A O 1
ATOM 672 N N . SER A 1 86 ? -4.183 -4.118 21.633 1.00 85.75 86 SER A N 1
ATOM 673 C CA . SER A 1 86 ? -2.772 -4.021 21.252 1.00 85.75 86 SER A CA 1
ATOM 674 C C . SER A 1 86 ? -2.584 -3.422 19.855 1.00 85.75 86 SER A C 1
ATOM 676 O O . SER A 1 86 ? -3.030 -3.984 18.851 1.00 85.75 86 SER A O 1
ATOM 678 N N . PHE A 1 87 ? -1.841 -2.314 19.771 1.00 84.62 87 PHE A N 1
ATOM 679 C CA . PHE A 1 87 ? -1.410 -1.722 18.498 1.00 84.62 87 PHE A CA 1
ATOM 680 C C . PHE A 1 87 ? -0.529 -2.681 17.683 1.00 84.62 87 PHE A C 1
ATOM 682 O O . PHE A 1 87 ? -0.663 -2.760 16.463 1.00 84.62 87 PHE A O 1
ATOM 689 N N . ALA A 1 88 ? 0.341 -3.442 18.355 1.00 88.62 88 ALA A N 1
ATOM 690 C CA . ALA A 1 88 ? 1.218 -4.405 17.695 1.00 88.62 88 ALA A CA 1
ATOM 691 C C . ALA A 1 88 ? 0.415 -5.515 17.000 1.00 88.62 88 ALA A C 1
ATOM 693 O O . ALA A 1 88 ? 0.732 -5.876 15.872 1.00 88.62 88 ALA A O 1
ATOM 694 N N . ALA A 1 89 ? -0.664 -5.996 17.627 1.00 88.81 89 ALA A N 1
ATOM 695 C CA . ALA A 1 89 ? -1.540 -7.000 17.024 1.00 88.81 89 ALA A CA 1
ATOM 696 C C . ALA A 1 89 ? -2.235 -6.476 15.755 1.00 88.81 89 ALA A C 1
ATOM 698 O O . ALA A 1 89 ? -2.283 -7.179 14.749 1.00 88.81 89 ALA A O 1
ATOM 699 N N . HIS A 1 90 ? -2.701 -5.222 15.766 1.00 85.69 90 HIS A N 1
ATOM 700 C CA . HIS A 1 90 ? -3.256 -4.579 14.572 1.00 85.69 90 HIS A CA 1
ATOM 701 C C . HIS A 1 90 ? -2.215 -4.458 13.458 1.00 85.69 90 HIS A C 1
ATOM 703 O O . HIS A 1 90 ? -2.494 -4.815 12.318 1.00 85.69 90 HIS A O 1
ATOM 709 N N . MET A 1 91 ? -1.004 -3.991 13.779 1.00 89.88 91 MET A N 1
ATOM 710 C CA . MET A 1 91 ? 0.074 -3.883 12.793 1.00 89.88 91 MET A CA 1
ATOM 711 C C . MET A 1 91 ? 0.457 -5.240 12.209 1.00 89.88 91 MET A C 1
ATOM 713 O O . MET A 1 91 ? 0.569 -5.350 10.995 1.00 89.88 91 MET A O 1
ATOM 717 N N . LEU A 1 92 ? 0.589 -6.281 13.034 1.00 92.31 92 LEU A N 1
ATOM 718 C CA . LEU A 1 92 ? 0.867 -7.635 12.552 1.00 92.31 92 LEU A CA 1
ATOM 719 C C . LEU A 1 92 ? -0.241 -8.147 11.627 1.00 92.31 92 LEU A C 1
ATOM 721 O O . LEU A 1 92 ? 0.066 -8.684 10.566 1.00 92.31 92 LEU A O 1
ATOM 725 N N . ALA A 1 93 ? -1.511 -7.931 11.981 1.00 90.56 93 ALA A N 1
ATOM 726 C CA . ALA A 1 93 ? -2.638 -8.316 11.138 1.00 90.56 93 ALA A CA 1
ATOM 727 C C . ALA A 1 93 ? -2.613 -7.587 9.784 1.00 90.56 93 ALA A C 1
ATOM 729 O O . ALA A 1 93 ? -2.731 -8.229 8.741 1.00 90.56 93 ALA A O 1
ATOM 730 N N . TYR A 1 94 ? -2.393 -6.268 9.768 1.00 88.44 94 TYR A N 1
ATOM 731 C CA . TYR A 1 94 ? -2.318 -5.506 8.517 1.00 88.44 94 TYR A CA 1
ATOM 732 C C . TYR A 1 94 ? -1.067 -5.825 7.692 1.00 88.44 94 TYR A C 1
ATOM 734 O O . TYR A 1 94 ? -1.147 -5.834 6.468 1.00 88.44 94 TYR A O 1
ATOM 742 N N . CYS A 1 95 ? 0.064 -6.144 8.325 1.00 91.94 95 CYS A N 1
ATOM 743 C CA . CYS A 1 95 ? 1.247 -6.651 7.630 1.00 91.94 95 CYS A CA 1
ATOM 744 C C . CYS A 1 95 ? 0.972 -8.011 6.981 1.00 91.94 95 CYS A C 1
ATOM 746 O O . CYS A 1 95 ? 1.304 -8.197 5.816 1.00 91.94 95 CYS A O 1
ATOM 748 N N . ALA A 1 96 ? 0.337 -8.944 7.698 1.00 93.56 96 ALA A N 1
ATOM 749 C CA . ALA A 1 96 ? -0.017 -10.255 7.156 1.00 93.56 96 ALA A CA 1
ATOM 750 C C . ALA A 1 96 ? -0.979 -10.133 5.965 1.00 93.56 96 ALA A C 1
ATOM 752 O O . ALA A 1 96 ? -0.771 -10.767 4.930 1.00 93.56 96 ALA A O 1
ATOM 753 N 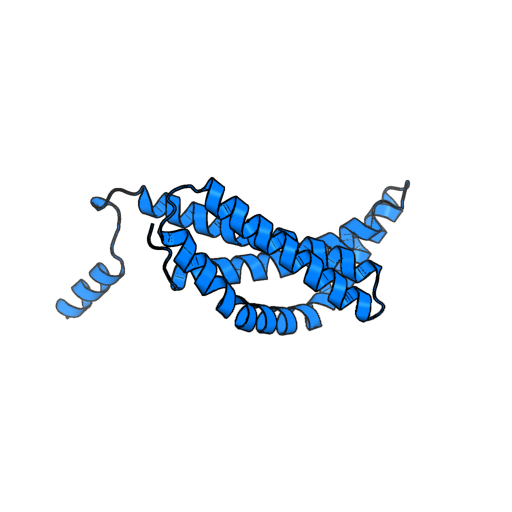N . LEU A 1 97 ? -1.987 -9.263 6.080 1.00 89.06 97 LEU A N 1
ATOM 754 C CA . LEU A 1 97 ? -2.888 -8.935 4.975 1.00 89.06 97 LEU A CA 1
ATOM 755 C C . LEU A 1 97 ? -2.145 -8.296 3.799 1.00 89.06 97 LEU A C 1
ATOM 757 O O . LEU A 1 97 ? -2.379 -8.680 2.658 1.00 89.06 97 LEU A O 1
ATOM 761 N N . GLY A 1 98 ? -1.231 -7.363 4.079 1.00 90.19 98 GLY A N 1
ATOM 762 C CA . GLY A 1 98 ? -0.348 -6.758 3.088 1.00 90.19 98 GLY A CA 1
ATOM 763 C C . GLY A 1 98 ? 0.438 -7.809 2.313 1.00 90.19 98 GLY A C 1
ATOM 764 O O . GLY A 1 98 ? 0.356 -7.860 1.093 1.00 90.19 98 GLY A O 1
ATOM 765 N N . VAL A 1 99 ? 1.128 -8.710 3.011 1.00 91.56 99 VAL A N 1
ATOM 766 C CA . VAL A 1 99 ? 1.898 -9.798 2.391 1.00 91.56 99 VAL A CA 1
ATOM 767 C C . VAL A 1 99 ? 1.007 -10.695 1.532 1.00 91.56 99 VAL A C 1
ATOM 769 O O . VAL A 1 99 ? 1.343 -10.945 0.377 1.00 91.56 99 VAL A O 1
ATOM 772 N N . ALA A 1 100 ? -0.139 -11.142 2.053 1.00 92.38 100 ALA A N 1
ATOM 773 C CA . ALA A 1 100 ? -1.066 -11.987 1.301 1.00 92.38 100 ALA A CA 1
ATOM 774 C C . ALA A 1 100 ? -1.550 -11.297 0.015 1.00 92.38 100 ALA A C 1
ATOM 776 O O . ALA A 1 100 ? -1.560 -11.902 -1.058 1.00 92.38 100 ALA A O 1
ATOM 777 N N . PHE A 1 101 ? -1.892 -10.011 0.109 1.00 89.44 101 PHE A N 1
ATOM 778 C CA . PHE A 1 101 ? -2.336 -9.221 -1.032 1.00 89.44 101 PHE A CA 1
ATOM 779 C C . PHE A 1 101 ? -1.208 -8.971 -2.038 1.00 89.44 101 PHE A C 1
ATOM 781 O O . PHE A 1 101 ? -1.419 -9.100 -3.240 1.00 89.44 101 PHE A O 1
ATOM 788 N N . GLY A 1 102 ? -0.001 -8.679 -1.550 1.00 89.31 102 GLY A N 1
ATOM 789 C CA . GLY A 1 102 ? 1.193 -8.491 -2.366 1.00 89.31 102 GLY A CA 1
ATOM 790 C C . GLY A 1 102 ? 1.564 -9.741 -3.157 1.00 89.31 102 GLY A C 1
ATOM 791 O O . GLY A 1 102 ? 1.821 -9.652 -4.355 1.00 89.31 102 GLY A O 1
ATOM 792 N N . ILE A 1 103 ? 1.509 -10.919 -2.526 1.00 91.19 103 ILE A N 1
ATOM 793 C CA . ILE A 1 103 ? 1.717 -12.207 -3.205 1.00 91.19 103 ILE A CA 1
ATOM 794 C C . ILE A 1 103 ? 0.646 -12.421 -4.279 1.00 91.19 103 ILE A C 1
ATOM 796 O O . ILE A 1 103 ? 0.982 -12.752 -5.415 1.00 91.19 103 ILE A O 1
ATOM 800 N N . GLY A 1 104 ? -0.630 -12.194 -3.951 1.00 90.38 104 GLY A N 1
ATOM 801 C CA . GLY A 1 104 ? -1.731 -12.333 -4.907 1.00 90.38 104 GLY A CA 1
ATOM 802 C C . GLY A 1 104 ? -1.597 -11.394 -6.109 1.00 90.38 104 GLY A C 1
ATOM 803 O O . GLY A 1 104 ? -1.751 -11.824 -7.250 1.00 90.38 104 GLY A O 1
ATOM 804 N N . ALA A 1 105 ? -1.245 -10.130 -5.870 1.00 87.38 105 ALA A N 1
ATOM 805 C CA . ALA A 1 105 ? -1.048 -9.136 -6.919 1.00 87.38 105 ALA A CA 1
ATOM 806 C C . ALA A 1 105 ? 0.176 -9.452 -7.795 1.00 87.38 105 ALA A C 1
ATOM 808 O O . ALA A 1 105 ? 0.104 -9.333 -9.021 1.00 87.38 105 ALA A O 1
ATOM 809 N N . ALA A 1 106 ? 1.277 -9.913 -7.191 1.00 87.62 106 ALA A N 1
ATOM 810 C CA . ALA A 1 106 ? 2.458 -10.363 -7.921 1.00 87.62 106 ALA A CA 1
ATOM 811 C C . ALA A 1 106 ? 2.143 -11.570 -8.809 1.00 87.62 106 ALA A C 1
ATOM 813 O O . ALA A 1 106 ? 2.490 -11.567 -9.989 1.00 87.62 106 ALA A O 1
ATOM 814 N N . PHE A 1 107 ? 1.437 -12.567 -8.266 1.00 89.12 107 PHE A N 1
ATOM 815 C CA . PHE A 1 107 ? 1.017 -13.757 -9.002 1.00 89.12 107 PHE A CA 1
ATOM 816 C C . PHE A 1 107 ? 0.096 -13.403 -10.175 1.00 89.12 107 PHE A C 1
ATOM 818 O O . PHE A 1 107 ? 0.375 -13.787 -11.308 1.00 89.12 107 PHE A O 1
ATOM 825 N N . ALA A 1 108 ? -0.944 -12.597 -9.935 1.00 86.94 108 ALA A N 1
ATOM 826 C CA . ALA A 1 108 ? -1.860 -12.146 -10.982 1.00 86.94 108 ALA A CA 1
ATOM 827 C C . ALA A 1 108 ? -1.124 -11.404 -12.109 1.00 86.94 108 ALA A C 1
ATOM 829 O O . ALA A 1 108 ? -1.380 -11.648 -13.285 1.00 86.94 108 ALA A O 1
ATOM 830 N N . THR A 1 109 ? -0.163 -10.546 -11.762 1.00 84.44 109 THR A N 1
ATOM 831 C CA . THR A 1 109 ? 0.647 -9.817 -12.749 1.00 84.44 109 THR A CA 1
ATOM 832 C C . THR A 1 109 ? 1.597 -10.747 -13.511 1.00 84.44 109 THR A C 1
ATOM 834 O O . THR A 1 109 ? 1.775 -10.597 -14.719 1.00 84.44 109 THR A O 1
ATOM 837 N N . ALA A 1 110 ? 2.180 -11.744 -12.839 1.00 82.38 110 ALA A N 1
ATOM 838 C CA . ALA A 1 110 ? 3.029 -12.747 -13.476 1.00 82.38 110 ALA A CA 1
ATOM 839 C C . ALA A 1 110 ? 2.248 -13.599 -14.494 1.00 82.38 110 ALA A C 1
ATOM 841 O O . ALA A 1 110 ? 2.763 -13.867 -15.579 1.00 82.38 110 ALA A O 1
ATOM 842 N N . CYS A 1 111 ? 0.989 -13.948 -14.203 1.00 86.25 111 CYS A N 1
ATOM 843 C CA . CYS A 1 111 ? 0.101 -14.637 -15.147 1.00 86.25 111 CYS A CA 1
ATOM 844 C C . CYS A 1 111 ? -0.175 -13.828 -16.426 1.00 86.25 111 CYS A C 1
ATOM 846 O O . CYS A 1 111 ? -0.467 -14.413 -17.465 1.00 86.25 111 CYS A O 1
ATOM 848 N N . LEU A 1 112 ? -0.031 -12.499 -16.381 1.00 85.81 112 LEU A N 1
ATOM 849 C CA . LEU A 1 112 ? -0.143 -11.616 -17.547 1.00 85.81 112 LEU A CA 1
ATOM 850 C C . LEU A 1 112 ? 1.174 -11.484 -18.333 1.00 85.81 112 LEU A C 1
ATOM 852 O O . LEU A 1 112 ? 1.279 -10.634 -19.211 1.00 85.81 112 LEU A O 1
ATOM 856 N N . SER A 1 113 ? 2.179 -12.320 -18.042 1.00 77.50 113 SER A N 1
ATOM 857 C CA . SER A 1 113 ? 3.492 -12.315 -18.704 1.00 77.50 113 SER A CA 1
ATOM 858 C C . SER A 1 113 ? 4.261 -10.997 -18.557 1.00 77.50 113 SER A C 1
ATOM 860 O O . SER A 1 113 ? 5.015 -10.603 -19.445 1.00 77.50 113 SER A O 1
ATOM 862 N N . VAL A 1 114 ? 4.130 -10.341 -17.396 1.00 72.75 114 VAL A N 1
ATOM 863 C CA . VAL A 1 114 ? 4.918 -9.153 -17.021 1.00 72.75 114 VAL A CA 1
ATOM 864 C C . VAL A 1 114 ? 5.736 -9.444 -15.748 1.00 72.75 114 VAL A C 1
ATOM 866 O O . VAL A 1 114 ? 5.386 -8.971 -14.663 1.00 72.75 114 VAL A O 1
ATOM 869 N N . PRO A 1 115 ? 6.829 -10.235 -15.826 1.00 70.12 115 PRO A N 1
ATOM 870 C CA . PRO A 1 115 ? 7.510 -10.761 -14.636 1.00 70.12 115 PRO A CA 1
ATOM 871 C C . PRO A 1 115 ? 8.137 -9.668 -13.762 1.00 70.12 115 PRO A C 1
ATOM 873 O O . PRO A 1 115 ? 8.003 -9.692 -12.541 1.00 70.12 115 PRO A O 1
ATOM 876 N N . SER A 1 116 ? 8.778 -8.674 -14.384 1.00 71.06 116 SER A N 1
ATOM 877 C CA . SER A 1 116 ? 9.394 -7.542 -13.679 1.00 71.06 116 SER A CA 1
ATOM 878 C C . SER A 1 116 ? 8.354 -6.618 -13.038 1.00 71.06 116 SER A C 1
ATOM 880 O O . SER A 1 116 ? 8.575 -6.103 -11.943 1.00 71.06 116 SER A O 1
ATOM 882 N N . GLY A 1 117 ? 7.190 -6.462 -13.675 1.00 75.56 117 GLY A N 1
ATOM 883 C CA . GLY A 1 117 ? 6.071 -5.697 -13.128 1.00 75.56 117 GLY A CA 1
ATOM 884 C C . GLY A 1 117 ? 5.451 -6.363 -11.900 1.00 75.56 117 GLY A C 1
ATOM 885 O O . GLY A 1 117 ? 5.093 -5.671 -10.951 1.00 75.56 117 GLY A O 1
ATOM 886 N N . GLY A 1 118 ? 5.382 -7.698 -11.873 1.00 83.06 118 GLY A N 1
ATOM 887 C CA . GLY A 1 118 ? 4.774 -8.433 -10.762 1.00 83.06 118 GLY A CA 1
ATOM 888 C C . GLY A 1 118 ? 5.474 -8.210 -9.425 1.00 83.06 118 GLY A C 1
ATOM 889 O O . GLY A 1 118 ? 4.804 -8.022 -8.411 1.00 83.06 118 GLY A O 1
ATOM 890 N N . VAL A 1 119 ? 6.807 -8.141 -9.420 1.00 85.94 119 VAL A N 1
ATOM 891 C CA . VAL A 1 119 ? 7.577 -7.868 -8.197 1.00 85.94 119 VAL A CA 1
ATOM 892 C C . VAL A 1 119 ? 7.293 -6.456 -7.680 1.00 85.94 119 VAL A C 1
ATOM 894 O O . VAL A 1 119 ? 6.937 -6.294 -6.514 1.00 85.94 119 VAL A O 1
ATOM 897 N N . ALA A 1 120 ? 7.373 -5.440 -8.546 1.00 87.50 120 ALA A N 1
ATOM 898 C CA . ALA A 1 120 ? 7.107 -4.052 -8.165 1.00 87.50 120 ALA A CA 1
ATOM 899 C C . ALA A 1 120 ? 5.670 -3.859 -7.648 1.00 87.50 120 ALA A C 1
ATOM 901 O O . ALA A 1 120 ? 5.465 -3.246 -6.600 1.00 87.50 120 ALA A O 1
ATOM 902 N N . VAL A 1 121 ? 4.681 -4.437 -8.341 1.00 88.06 121 VAL A N 1
ATOM 903 C CA . VAL A 1 121 ? 3.264 -4.407 -7.943 1.00 88.06 121 VAL A CA 1
ATOM 904 C C . VAL A 1 121 ? 3.050 -5.123 -6.608 1.00 88.06 121 VAL A C 1
ATOM 906 O O . VAL A 1 121 ? 2.351 -4.600 -5.737 1.00 88.06 121 VAL A O 1
ATOM 909 N N . GLY A 1 122 ? 3.667 -6.291 -6.414 1.00 90.06 122 GLY A N 1
ATOM 910 C CA . GLY A 1 122 ? 3.567 -7.062 -5.177 1.00 90.06 122 GLY A CA 1
ATOM 911 C C . GLY A 1 122 ? 4.145 -6.329 -3.969 1.00 90.06 122 GLY A C 1
ATOM 912 O O . GLY A 1 122 ? 3.486 -6.231 -2.936 1.00 90.06 122 GLY A O 1
ATOM 913 N N . PHE A 1 123 ? 5.337 -5.742 -4.105 1.00 91.88 123 PHE A N 1
ATOM 914 C CA . PHE A 1 123 ? 5.941 -4.940 -3.038 1.00 91.88 123 PHE A CA 1
ATOM 915 C C . PHE A 1 123 ? 5.148 -3.666 -2.751 1.00 91.88 123 PHE A C 1
ATOM 917 O O . PHE A 1 123 ? 4.879 -3.368 -1.587 1.00 91.88 123 PHE A O 1
ATOM 924 N N . ALA A 1 124 ? 4.740 -2.930 -3.790 1.00 92.94 124 ALA A N 1
ATOM 925 C CA . ALA A 1 124 ? 3.969 -1.704 -3.622 1.00 92.94 124 ALA A CA 1
ATOM 926 C C . ALA A 1 124 ? 2.643 -1.977 -2.902 1.00 92.94 124 ALA A C 1
ATOM 928 O O . ALA A 1 124 ? 2.334 -1.312 -1.917 1.00 92.94 124 ALA A O 1
ATOM 929 N N . SER A 1 125 ? 1.884 -2.985 -3.341 1.00 91.00 125 SER A N 1
ATOM 930 C CA . SER A 1 125 ? 0.607 -3.350 -2.715 1.00 91.00 125 SER A CA 1
ATOM 931 C C . SER A 1 125 ? 0.786 -3.924 -1.306 1.00 91.00 125 SER A C 1
ATOM 933 O O . SER A 1 125 ? 0.049 -3.545 -0.393 1.00 91.00 125 SER A O 1
ATOM 935 N N . GLY A 1 126 ? 1.806 -4.760 -1.094 1.00 92.12 126 GLY A N 1
ATOM 936 C CA . GLY A 1 126 ? 2.070 -5.359 0.208 1.00 92.12 126 GLY A CA 1
ATOM 937 C C . GLY A 1 126 ? 2.550 -4.373 1.269 1.00 92.12 126 GLY A C 1
ATOM 938 O O . GLY A 1 126 ? 2.165 -4.502 2.429 1.00 92.12 126 GLY A O 1
ATOM 939 N N . ALA A 1 127 ? 3.328 -3.356 0.887 1.00 94.50 127 ALA A N 1
ATOM 940 C CA . ALA A 1 127 ? 3.772 -2.297 1.793 1.00 94.50 127 ALA A CA 1
ATOM 941 C C . ALA A 1 127 ? 2.708 -1.204 1.999 1.00 94.50 127 ALA A C 1
ATOM 943 O O . ALA A 1 127 ? 2.594 -0.646 3.093 1.00 94.50 127 ALA A O 1
ATOM 944 N N . ALA A 1 128 ? 1.903 -0.909 0.975 1.00 95.00 128 ALA A N 1
ATOM 945 C CA . ALA A 1 128 ? 0.889 0.139 1.027 1.00 95.00 128 ALA A CA 1
ATOM 946 C C . ALA A 1 128 ? -0.162 -0.093 2.121 1.00 95.00 128 ALA A C 1
ATOM 948 O O . ALA A 1 128 ? -0.541 0.848 2.821 1.00 95.00 128 ALA A O 1
ATOM 949 N N . ILE A 1 129 ? -0.593 -1.345 2.304 1.00 91.44 129 ILE A N 1
ATOM 950 C CA . ILE A 1 129 ? -1.594 -1.725 3.308 1.00 91.44 129 ILE A CA 1
ATOM 951 C C . ILE A 1 129 ? -1.121 -1.376 4.732 1.00 91.44 129 ILE A C 1
ATOM 953 O O . ILE A 1 129 ? -1.736 -0.508 5.356 1.00 91.44 129 ILE A O 1
ATOM 957 N N . PRO A 1 130 ? -0.034 -1.957 5.276 1.00 91.75 130 PRO A N 1
ATOM 958 C CA . PRO A 1 130 ? 0.399 -1.645 6.634 1.00 91.75 130 PRO A CA 1
ATOM 959 C C . PRO A 1 130 ? 0.768 -0.167 6.809 1.00 91.75 130 PRO A C 1
ATOM 961 O O . PRO A 1 130 ? 0.484 0.393 7.865 1.00 91.75 130 PRO A O 1
ATOM 964 N N . LEU A 1 131 ? 1.326 0.502 5.790 1.00 92.19 131 LEU A N 1
ATOM 965 C CA . LEU A 1 131 ? 1.653 1.931 5.867 1.00 92.19 131 LEU A CA 1
ATOM 966 C C . LEU A 1 131 ? 0.406 2.819 5.981 1.00 92.19 131 LEU A C 1
ATOM 968 O O . LEU A 1 131 ? 0.331 3.657 6.885 1.00 92.19 131 LEU A O 1
ATOM 972 N N . GLY A 1 132 ? -0.594 2.618 5.118 1.00 91.38 132 GLY A N 1
ATOM 973 C CA . GLY A 1 132 ? -1.839 3.392 5.159 1.00 91.38 132 GLY A CA 1
ATOM 974 C C . GLY A 1 132 ? -2.603 3.199 6.471 1.00 91.38 132 GLY A C 1
ATOM 975 O O . GLY A 1 132 ? -3.117 4.150 7.076 1.00 91.38 132 GLY A O 1
ATOM 976 N N . TRP A 1 133 ? -2.586 1.968 6.979 1.00 88.81 133 TRP A N 1
ATOM 977 C CA . TRP A 1 133 ? -3.208 1.616 8.248 1.00 88.81 133 TRP A CA 1
ATOM 978 C C . TRP A 1 133 ? -2.426 2.110 9.468 1.00 88.81 133 TRP A C 1
ATOM 980 O O . TRP A 1 133 ? -3.042 2.557 10.436 1.00 88.81 133 TRP A O 1
ATOM 990 N N . ALA A 1 134 ? -1.092 2.135 9.425 1.00 89.00 134 ALA A N 1
ATOM 991 C CA . ALA A 1 134 ? -0.265 2.695 10.493 1.00 89.00 134 ALA A CA 1
ATOM 992 C C . ALA A 1 134 ? -0.533 4.190 10.701 1.00 89.00 134 ALA A C 1
ATOM 994 O O . ALA A 1 134 ? -0.625 4.643 11.844 1.00 89.00 134 ALA A O 1
ATOM 995 N N . ILE A 1 135 ? -0.697 4.957 9.618 1.00 88.81 135 ILE A N 1
ATOM 996 C CA . ILE A 1 135 ? -1.032 6.388 9.688 1.00 88.81 135 ILE A CA 1
ATOM 997 C C . ILE A 1 135 ? -2.381 6.578 10.389 1.00 88.81 135 ILE A C 1
ATOM 999 O O . ILE A 1 135 ? -2.498 7.392 11.308 1.00 88.81 135 ILE A O 1
ATOM 1003 N N . THR A 1 136 ? -3.386 5.799 9.993 1.00 87.88 136 THR A N 1
ATOM 1004 C CA . THR A 1 136 ? -4.751 5.922 10.519 1.00 87.88 136 THR A CA 1
ATOM 1005 C C . THR A 1 136 ? -4.849 5.466 11.973 1.00 87.88 136 THR A C 1
ATOM 1007 O O . THR A 1 136 ? -5.393 6.194 12.801 1.00 87.88 136 THR A O 1
ATOM 1010 N N . ALA A 1 137 ? -4.242 4.329 12.315 1.00 84.56 137 ALA A N 1
ATOM 1011 C CA . ALA A 1 137 ? -4.212 3.815 13.680 1.00 84.56 137 ALA A CA 1
ATOM 1012 C C . ALA A 1 137 ? -3.459 4.758 14.636 1.00 84.56 137 ALA A C 1
ATOM 1014 O O . ALA A 1 137 ? -3.904 4.985 15.758 1.00 84.56 137 ALA A O 1
ATOM 1015 N N . ARG A 1 138 ? -2.351 5.374 14.193 1.00 85.44 138 ARG A N 1
ATOM 1016 C CA . ARG A 1 138 ? -1.639 6.393 14.987 1.00 85.44 138 ARG A CA 1
ATOM 1017 C C . ARG A 1 138 ? -2.491 7.634 15.241 1.00 85.44 138 ARG A C 1
ATOM 1019 O O . ARG A 1 138 ? -2.377 8.211 16.318 1.00 85.44 138 ARG A O 1
ATOM 1026 N N . ARG A 1 139 ? -3.306 8.064 14.270 1.00 85.06 139 ARG A N 1
ATOM 1027 C CA . ARG A 1 139 ? -4.227 9.201 14.443 1.00 85.06 139 ARG A CA 1
ATOM 1028 C C . ARG A 1 139 ? -5.336 8.863 15.439 1.00 85.06 139 ARG A C 1
ATOM 1030 O O . ARG A 1 139 ? -5.448 9.569 16.431 1.00 85.06 139 ARG A O 1
ATOM 1037 N N . ALA A 1 140 ? -6.019 7.731 15.262 1.00 82.50 140 ALA A N 1
ATOM 1038 C CA . ALA A 1 140 ? -7.051 7.265 16.194 1.00 82.50 140 ALA A CA 1
ATOM 1039 C C . ALA A 1 140 ? -6.519 7.145 17.638 1.00 82.50 140 ALA A C 1
ATOM 1041 O O . ALA A 1 140 ? -7.129 7.633 18.582 1.00 82.50 140 ALA A O 1
ATOM 1042 N N . LEU A 1 141 ? -5.307 6.600 17.818 1.00 80.25 141 LEU A N 1
ATOM 1043 C CA . LEU A 1 141 ? -4.644 6.518 19.131 1.00 80.25 141 LEU A CA 1
ATOM 1044 C C . LEU A 1 141 ? -4.309 7.876 19.748 1.00 80.25 141 LEU A C 1
ATOM 1046 O O . LEU A 1 141 ? -4.249 7.986 20.971 1.00 80.25 141 LEU A O 1
ATOM 1050 N N . ARG A 1 142 ? -4.041 8.898 18.933 1.00 82.94 142 ARG A N 1
ATOM 1051 C CA . ARG A 1 142 ? -3.811 10.260 19.428 1.00 82.94 142 ARG A CA 1
ATOM 1052 C C . ARG A 1 142 ? -5.119 10.915 19.852 1.00 82.94 142 ARG A C 1
ATOM 1054 O O . ARG A 1 142 ? -5.129 11.562 20.894 1.00 82.94 142 ARG A O 1
ATOM 1061 N N . ASP A 1 143 ? -6.192 10.712 19.095 1.00 81.38 143 ASP A N 1
ATOM 1062 C CA . ASP A 1 143 ? -7.513 11.277 19.387 1.00 81.38 143 ASP A CA 1
ATOM 1063 C C . ASP A 1 143 ? -8.150 10.628 20.633 1.00 81.38 143 ASP A C 1
ATOM 1065 O O . ASP A 1 143 ? -8.765 11.314 21.454 1.00 81.38 143 ASP A O 1
ATOM 1069 N N . ASP A 1 144 ? -7.898 9.337 20.866 1.00 80.06 144 ASP A N 1
ATOM 1070 C CA . ASP A 1 144 ? -8.304 8.629 22.089 1.00 80.06 144 ASP A CA 1
ATOM 1071 C C . ASP A 1 144 ? -7.542 9.065 23.346 1.00 80.06 144 ASP A C 1
ATOM 1073 O O . ASP A 1 144 ? -8.063 8.958 24.453 1.00 80.06 144 ASP A O 1
ATOM 1077 N N . ARG A 1 145 ? -6.319 9.585 23.200 1.00 78.69 145 ARG A N 1
ATOM 1078 C CA . ARG A 1 145 ? -5.525 10.106 24.327 1.00 78.69 145 ARG A CA 1
ATOM 1079 C C . ARG A 1 145 ? -5.869 11.549 24.696 1.00 78.69 145 ARG A C 1
ATOM 1081 O O . ARG A 1 145 ? -5.383 12.029 25.718 1.00 78.69 145 ARG A O 1
ATOM 1088 N N . ARG A 1 146 ? -6.647 12.262 23.873 1.00 78.25 146 ARG A N 1
ATOM 1089 C CA . ARG A 1 146 ? -7.046 13.643 24.175 1.00 78.25 146 ARG A CA 1
ATOM 1090 C C . ARG A 1 146 ? -8.091 13.648 25.300 1.00 78.25 146 ARG A C 1
ATOM 1092 O O . ARG A 1 146 ? -9.066 12.903 25.195 1.00 78.25 146 ARG A O 1
ATOM 1099 N N . PRO A 1 147 ? -7.916 14.479 26.347 1.00 74.56 147 PRO A N 1
ATOM 1100 C CA . PRO A 1 147 ? -8.914 14.649 27.398 1.00 74.56 147 PRO A CA 1
ATOM 1101 C C . PRO A 1 147 ? -10.289 14.994 26.805 1.00 74.56 147 PRO A C 1
ATOM 1103 O O . PRO A 1 147 ? -10.334 15.757 25.835 1.00 74.56 147 PRO A O 1
ATOM 1106 N N . PRO A 1 148 ? -11.400 14.505 27.389 1.00 68.06 148 PRO A N 1
ATOM 1107 C CA . PRO A 1 148 ? -12.750 14.806 26.907 1.00 68.06 148 PRO A CA 1
ATOM 1108 C C . PRO A 1 148 ? -13.022 16.309 26.765 1.00 68.06 148 PRO A C 1
ATOM 1110 O O . PRO A 1 148 ? -13.672 16.722 25.816 1.00 68.06 148 PRO A O 1
ATOM 1113 N N . SER A 1 149 ? -12.441 17.134 27.643 1.00 71.06 149 SER A N 1
ATOM 1114 C CA . SER A 1 149 ? -12.583 18.597 27.641 1.00 71.06 149 SER A CA 1
ATOM 1115 C C . SER A 1 149 ? -11.931 19.319 26.455 1.00 71.06 149 SER A C 1
ATOM 1117 O O . SER A 1 149 ? -12.193 20.498 26.251 1.00 71.06 149 SER A O 1
ATOM 1119 N N . LEU A 1 150 ? -11.072 18.646 25.682 1.00 63.44 150 LEU A N 1
ATOM 1120 C CA . LEU A 1 150 ? -10.403 19.207 24.498 1.00 63.44 150 LEU A CA 1
ATOM 1121 C C . LEU A 1 150 ? -10.970 18.668 23.179 1.00 63.44 150 LEU A C 1
ATOM 1123 O O . LEU A 1 150 ? -10.494 19.047 22.106 1.00 63.44 150 LEU A O 1
ATOM 1127 N N . ARG A 1 151 ? -11.967 17.778 23.232 1.00 66.44 151 ARG A N 1
ATOM 1128 C CA . ARG A 1 151 ? -12.740 17.398 22.050 1.00 66.44 151 ARG A CA 1
ATOM 1129 C C . ARG A 1 151 ? -13.738 18.523 21.803 1.00 66.44 151 ARG A C 1
ATOM 1131 O O . ARG A 1 151 ? -14.845 18.487 22.318 1.00 66.44 151 ARG A O 1
ATOM 1138 N N . VAL A 1 152 ? -13.301 19.554 21.080 1.00 64.19 152 VAL A N 1
ATOM 1139 C CA . VAL A 1 152 ? -14.226 20.526 20.491 1.00 64.19 152 VAL A CA 1
ATOM 1140 C C . VAL A 1 152 ? -15.103 19.724 19.547 1.00 64.19 152 VAL A C 1
ATOM 1142 O O . VAL A 1 152 ? -14.637 19.272 18.499 1.00 64.19 152 VAL A O 1
ATOM 1145 N N . ASP A 1 153 ? -16.324 19.464 19.984 1.00 70.06 153 ASP A N 1
ATOM 1146 C CA . ASP A 1 153 ? -17.343 18.862 19.153 1.00 70.06 153 ASP A CA 1
ATOM 1147 C C . ASP A 1 153 ? -17.769 19.933 18.145 1.00 70.06 153 ASP A C 1
ATOM 1149 O O . ASP A 1 153 ? -18.512 20.864 18.452 1.00 70.06 153 ASP A O 1
ATOM 1153 N N . VAL A 1 154 ? -17.136 19.890 16.971 1.00 72.75 154 VAL A N 1
ATOM 1154 C CA . VAL A 1 154 ? -17.377 20.847 15.883 1.00 72.75 154 VAL A CA 1
ATOM 1155 C C . VAL A 1 154 ? -18.833 20.766 15.429 1.00 72.75 154 VAL A C 1
ATOM 1157 O O . VAL A 1 154 ? -19.381 21.782 15.006 1.00 72.75 154 VAL A O 1
ATOM 1160 N N . ASP A 1 155 ? -19.451 19.592 15.576 1.00 72.62 155 ASP A N 1
ATOM 1161 C CA . ASP A 1 155 ? -20.851 19.370 15.247 1.00 72.62 155 ASP A CA 1
ATOM 1162 C C . ASP A 1 155 ? -21.740 20.027 16.312 1.00 72.62 155 ASP A C 1
ATOM 1164 O O . ASP A 1 155 ? -22.636 20.785 15.950 1.00 72.62 155 ASP A O 1
ATOM 1168 N N . ALA A 1 156 ? -21.409 19.901 17.605 1.00 74.25 156 ALA A N 1
ATOM 1169 C CA . ALA A 1 156 ? -22.116 20.625 18.672 1.00 74.25 156 ALA A CA 1
ATOM 1170 C C . ALA A 1 156 ? -22.037 22.154 18.506 1.00 74.25 156 ALA A C 1
ATOM 1172 O O . ALA A 1 156 ? -23.033 22.849 18.660 1.00 74.25 156 ALA A O 1
ATOM 1173 N N . ALA A 1 157 ? -20.882 22.695 18.103 1.00 76.25 157 ALA A N 1
ATOM 1174 C CA . ALA A 1 157 ? -20.745 24.131 17.842 1.00 76.25 157 ALA A CA 1
ATOM 1175 C C . ALA A 1 157 ? -21.574 24.615 16.633 1.00 76.25 157 ALA A C 1
ATOM 1177 O O . ALA A 1 157 ? -21.865 25.809 16.522 1.00 76.25 157 ALA A O 1
ATOM 1178 N N . PHE A 1 158 ? -21.910 23.717 15.703 1.00 81.31 158 PHE A N 1
ATOM 1179 C CA . PHE A 1 158 ? -22.783 24.012 14.569 1.00 81.31 158 PHE A CA 1
ATOM 1180 C C . PHE A 1 158 ? -24.262 23.864 14.950 1.00 81.31 158 PHE A C 1
ATOM 1182 O O . PHE A 1 158 ? -25.070 24.696 14.547 1.00 81.31 158 PHE A O 1
ATOM 1189 N N . GLU A 1 159 ? -24.605 22.852 15.753 1.00 81.38 159 GLU A N 1
ATOM 1190 C CA . GLU A 1 159 ? -25.947 22.648 16.311 1.00 81.38 159 GLU A CA 1
ATOM 1191 C C . GLU A 1 159 ? -26.353 23.791 17.250 1.00 81.38 159 GLU A C 1
ATOM 1193 O O . GLU A 1 159 ? -27.451 24.321 17.105 1.00 81.38 159 GLU A O 1
ATOM 1198 N N . ASP A 1 160 ? -25.452 24.248 18.123 1.00 81.69 160 ASP A N 1
ATOM 1199 C CA . ASP A 1 160 ? -25.696 25.386 19.016 1.00 81.69 160 ASP A CA 1
ATOM 1200 C C . ASP A 1 160 ? -25.986 26.668 18.216 1.00 81.69 160 ASP A C 1
ATOM 1202 O O . ASP A 1 160 ? -26.927 27.395 18.519 1.00 81.69 160 ASP A O 1
ATOM 1206 N N . ARG A 1 161 ? -25.254 26.909 17.116 1.00 83.25 161 ARG A N 1
ATOM 1207 C CA . ARG A 1 161 ? -25.534 28.045 16.216 1.00 83.25 161 ARG A CA 1
ATOM 1208 C C . ARG A 1 161 ? -26.867 27.925 15.489 1.00 83.25 161 ARG A C 1
ATOM 1210 O O . ARG A 1 161 ? -27.488 28.942 15.226 1.00 83.25 161 ARG A O 1
ATOM 1217 N N . ALA A 1 162 ? -27.284 26.712 15.137 1.00 82.38 162 ALA A N 1
ATOM 1218 C CA . ALA A 1 162 ? -28.558 26.485 14.462 1.00 82.38 162 ALA A CA 1
ATOM 1219 C C . ALA A 1 162 ? -29.768 26.601 15.407 1.00 82.38 162 ALA A C 1
ATOM 1221 O O . ALA A 1 162 ? -30.888 26.737 14.928 1.00 82.38 162 ALA A O 1
ATOM 1222 N N . LEU A 1 163 ? -29.557 26.508 16.725 1.00 81.88 163 LEU A N 1
ATOM 1223 C CA . LEU A 1 163 ? -30.591 26.709 17.747 1.00 81.88 163 LEU A CA 1
ATOM 1224 C C . LEU A 1 163 ? -30.723 28.176 18.189 1.00 81.88 163 LEU A C 1
ATOM 1226 O O . LEU A 1 163 ? -31.757 28.538 18.749 1.00 81.88 163 LEU A O 1
ATOM 1230 N N . ASP A 1 164 ? -29.694 28.991 17.947 1.00 84.12 164 ASP A N 1
ATOM 1231 C CA . ASP A 1 164 ? -29.665 30.421 18.278 1.00 84.12 164 ASP A CA 1
ATOM 1232 C C . ASP A 1 164 ? -30.272 31.330 17.175 1.00 84.12 164 ASP A C 1
ATOM 1234 O O . ASP A 1 164 ? -30.520 32.510 17.445 1.00 84.12 164 ASP A O 1
ATOM 1238 N N . ASP A 1 165 ? -30.531 30.795 15.971 1.00 71.00 165 ASP A N 1
ATOM 1239 C CA . ASP A 1 165 ? -31.161 31.470 14.811 1.00 71.00 165 ASP A CA 1
ATOM 1240 C C . ASP A 1 165 ? -32.675 31.171 14.695 1.00 71.00 165 ASP A C 1
ATOM 1242 O O . ASP A 1 165 ? -33.448 32.115 14.390 1.00 71.00 165 ASP A O 1
#

Radius of gyration: 20.05 Å; Cα contacts (8 Å, |Δi|>4): 166; chains: 1; bounding box: 59×46×46 Å

Solvent-accessible surface area (backbone atoms only — not comparable to full-atom values): 8485 Å² total; per-residue (Å²): 109,82,80,44,72,67,56,50,53,52,17,51,51,37,14,51,53,38,24,68,55,34,33,18,50,36,36,11,58,70,47,26,82,83,45,94,49,68,68,59,20,52,51,29,27,56,50,18,36,50,54,24,54,58,47,41,74,58,46,49,64,53,49,50,53,48,48,65,60,50,46,58,68,48,52,56,55,53,60,64,46,44,81,55,90,52,67,66,60,52,49,51,51,35,38,52,51,8,48,55,50,7,52,51,46,17,52,57,33,37,76,69,75,35,65,75,57,6,55,27,48,11,51,17,45,19,51,10,38,33,52,15,38,49,58,41,53,54,48,53,56,51,61,70,68,51,57,77,92,72,61,76,53,66,64,55,62,50,52,57,54,65,72,76,109